Protein AF-A0A7C6F451-F1 (afdb_monomer_lite)

Radius of gyration: 27.84 Å; chains: 1; bounding box: 99×45×60 Å

Sequence (178 aa):
AEPDNPPQGLNDRAADNWRPLLILADCAAGEWPAMARKAAEILSAARDGDNDDLLVRLLVDLKIIFSEEGRDAIPACDLVDQLCRMEEAPWATISGGRPLTPQKLSRMLRKFGVRSRKGRTNNMYVREDLEDKWERYCPQYGGQSGPANNAETKKSPYLPNQTSTPPQVDVSVNVKKI

Secondary structure (DSSP, 8-state):
--TT---TTS-HHHHHHHHHHHHHHHHH-TTHHHHHHHHHHHHHHHHHHHHHHHHHHHHHHHHHHHHHH--SEEEHHHHHHHHHH-TTSGGGTBTTTB---HHHHHHHHHTTT---EE-SSSEEEETHHHHHHHHHH-GGGSS--S-------------------PPP----------

pLDDT: mean 76.67, std 21.69, range [29.52, 96.31]

Structure (mmCIF, N/CA/C/O backbone):
data_AF-A0A7C6F451-F1
#
_entry.id   AF-A0A7C6F451-F1
#
loop_
_atom_site.group_PDB
_atom_site.id
_atom_site.type_symbol
_atom_site.label_atom_id
_atom_site.label_alt_id
_atom_site.label_comp_id
_atom_site.label_asym_id
_atom_site.label_entity_id
_atom_site.label_seq_id
_atom_site.pdbx_PDB_ins_code
_atom_site.Cartn_x
_atom_site.Cartn_y
_atom_site.Cartn_z
_atom_site.occupancy
_atom_site.B_iso_or_equiv
_atom_site.auth_seq_id
_atom_site.auth_comp_id
_atom_site.auth_asym_id
_atom_site.auth_atom_id
_atom_site.pdbx_PDB_model_num
ATOM 1 N N . ALA A 1 1 ? 5.672 -11.551 -36.639 1.00 50.84 1 ALA A N 1
ATOM 2 C CA . ALA A 1 1 ? 5.228 -11.234 -35.270 1.00 50.84 1 ALA A CA 1
ATOM 3 C C . ALA A 1 1 ? 4.450 -9.931 -35.346 1.00 50.84 1 ALA A C 1
ATOM 5 O O . ALA A 1 1 ? 4.891 -9.053 -36.079 1.00 50.84 1 ALA A O 1
ATOM 6 N N . GLU A 1 2 ? 3.284 -9.833 -34.709 1.00 50.09 2 GLU A N 1
ATOM 7 C CA . GLU A 1 2 ? 2.550 -8.563 -34.658 1.00 50.09 2 GLU A CA 1
ATOM 8 C C . GLU A 1 2 ? 3.384 -7.510 -33.899 1.00 50.09 2 GLU A C 1
ATOM 10 O O . GLU A 1 2 ? 3.972 -7.846 -32.867 1.00 50.09 2 GLU A O 1
ATOM 15 N N . PRO A 1 3 ? 3.465 -6.266 -34.403 1.00 56.25 3 PRO A N 1
ATOM 16 C CA . PRO A 1 3 ? 4.440 -5.254 -33.969 1.00 56.25 3 PRO A CA 1
ATOM 17 C C . PRO A 1 3 ? 4.163 -4.624 -32.590 1.00 56.25 3 PRO A C 1
ATOM 19 O O . PRO A 1 3 ? 4.879 -3.726 -32.165 1.00 56.25 3 PRO A O 1
ATOM 22 N N . ASP A 1 4 ? 3.112 -5.057 -31.890 1.00 61.00 4 ASP A N 1
ATOM 23 C CA . ASP A 1 4 ? 2.623 -4.410 -30.661 1.00 61.00 4 ASP A CA 1
ATOM 24 C C . ASP A 1 4 ? 2.369 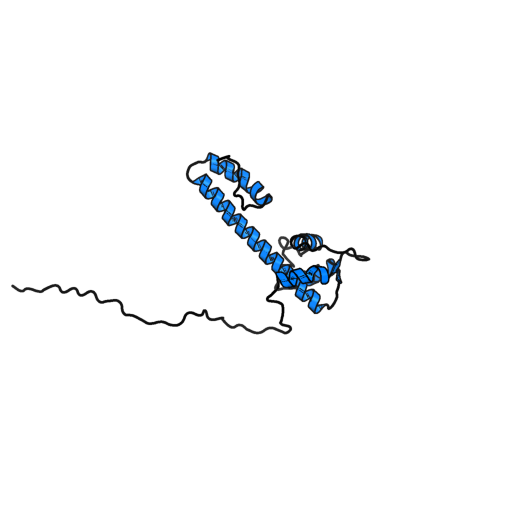-5.411 -29.524 1.00 61.00 4 ASP A C 1
ATOM 26 O O . ASP A 1 4 ? 1.569 -5.156 -28.629 1.00 61.00 4 ASP A O 1
ATOM 30 N N . ASN A 1 5 ? 3.007 -6.587 -29.556 1.00 67.19 5 ASN A N 1
ATOM 31 C CA . ASN A 1 5 ? 2.830 -7.557 -28.478 1.00 67.19 5 ASN A CA 1
ATOM 32 C C . ASN A 1 5 ? 3.916 -7.370 -27.399 1.00 67.19 5 ASN A C 1
ATOM 34 O O . ASN A 1 5 ? 5.061 -7.797 -27.617 1.00 67.19 5 ASN A O 1
ATOM 38 N N . PRO A 1 6 ? 3.609 -6.722 -26.254 1.00 65.38 6 PRO A N 1
ATOM 39 C CA . PRO A 1 6 ? 4.509 -6.720 -25.112 1.00 65.38 6 PRO A CA 1
ATOM 40 C C . PRO A 1 6 ? 4.714 -8.159 -24.608 1.00 65.38 6 PRO A C 1
ATOM 42 O O . PRO A 1 6 ? 3.850 -9.017 -24.804 1.00 65.38 6 PRO A O 1
ATOM 45 N N . PRO A 1 7 ? 5.850 -8.453 -23.955 1.00 72.19 7 PRO A N 1
ATOM 46 C CA . PRO A 1 7 ? 6.056 -9.759 -23.341 1.00 72.19 7 PRO A CA 1
ATOM 47 C C . PRO A 1 7 ? 4.908 -10.109 -22.380 1.00 72.19 7 PRO A C 1
ATOM 49 O O . PRO A 1 7 ? 4.453 -9.261 -21.613 1.00 72.19 7 PRO A O 1
ATOM 52 N N . GLN A 1 8 ? 4.460 -11.369 -22.391 1.00 66.25 8 GLN A N 1
ATOM 53 C CA . GLN A 1 8 ? 3.293 -11.829 -21.614 1.00 66.25 8 GLN A CA 1
ATOM 54 C C . GLN A 1 8 ? 3.435 -11.638 -20.091 1.00 66.25 8 GLN A C 1
ATOM 56 O O . GLN A 1 8 ? 2.439 -11.690 -19.378 1.00 66.25 8 GLN A O 1
ATOM 61 N N . GLY A 1 9 ? 4.654 -11.425 -19.586 1.00 67.06 9 GLY A N 1
ATOM 62 C CA . GLY A 1 9 ? 4.936 -11.230 -18.162 1.00 67.06 9 GLY A CA 1
ATOM 63 C C . GLY A 1 9 ? 4.784 -9.796 -17.645 1.00 67.06 9 GLY A C 1
ATOM 64 O O . GLY A 1 9 ? 5.043 -9.566 -16.468 1.00 67.06 9 GLY A O 1
ATOM 65 N N . LEU A 1 10 ? 4.410 -8.820 -18.482 1.00 74.31 10 LEU A N 1
ATOM 66 C CA . LEU A 1 10 ? 4.239 -7.436 -18.034 1.00 74.31 10 LEU A CA 1
ATOM 67 C C . LEU A 1 10 ? 2.828 -7.181 -17.499 1.00 74.31 10 LEU A C 1
ATOM 69 O O . LEU A 1 10 ? 1.839 -7.536 -18.133 1.00 74.31 10 LEU A O 1
ATOM 73 N N . ASN A 1 11 ? 2.732 -6.472 -16.370 1.00 76.31 11 ASN A N 1
ATOM 74 C CA . ASN A 1 11 ? 1.459 -5.910 -15.920 1.00 76.31 11 ASN A CA 1
ATOM 75 C C . ASN A 1 11 ? 0.958 -4.805 -16.877 1.00 76.31 11 ASN A C 1
ATOM 77 O O . ASN A 1 11 ? 1.763 -4.162 -17.552 1.00 76.31 11 ASN A O 1
ATOM 81 N N . ASP A 1 12 ? -0.355 -4.546 -16.896 1.00 74.94 12 ASP A N 1
ATOM 82 C CA . ASP A 1 12 ? -1.014 -3.634 -17.855 1.00 74.94 12 ASP A CA 1
ATOM 83 C C . ASP A 1 12 ? -0.328 -2.266 -17.972 1.00 74.94 12 ASP A C 1
ATOM 85 O O . ASP A 1 12 ? -0.069 -1.764 -19.063 1.00 74.94 12 ASP A O 1
ATOM 89 N N . ARG A 1 13 ? 0.059 -1.674 -16.837 1.00 76.12 13 ARG A N 1
ATOM 90 C CA . ARG A 1 13 ? 0.728 -0.369 -16.826 1.00 76.12 13 ARG A CA 1
ATOM 91 C C . ARG A 1 13 ? 2.132 -0.445 -17.417 1.00 76.12 13 ARG A C 1
ATOM 93 O O . ARG A 1 13 ? 2.579 0.502 -18.062 1.00 76.12 13 ARG A O 1
ATOM 100 N N . ALA A 1 14 ? 2.873 -1.506 -17.120 1.00 81.50 14 ALA A N 1
ATOM 101 C CA . ALA A 1 14 ? 4.190 -1.714 -17.697 1.00 81.50 14 ALA A CA 1
ATOM 102 C C . ALA A 1 14 ? 4.072 -1.930 -19.210 1.00 81.50 14 ALA A C 1
ATOM 104 O O . ALA A 1 14 ? 4.796 -1.274 -19.956 1.00 81.50 14 ALA A O 1
ATOM 105 N N . ALA A 1 15 ? 3.119 -2.751 -19.654 1.00 84.69 15 ALA A N 1
ATOM 106 C CA . ALA A 1 15 ? 2.817 -2.955 -21.064 1.00 84.69 15 ALA A CA 1
ATOM 107 C C . ALA A 1 15 ? 2.539 -1.622 -21.779 1.00 84.69 15 ALA A C 1
ATOM 109 O O . ALA A 1 15 ? 3.219 -1.319 -22.758 1.00 84.69 15 ALA A O 1
ATOM 110 N N . ASP A 1 16 ? 1.649 -0.781 -21.245 1.00 84.12 16 ASP A N 1
ATOM 111 C CA . ASP A 1 16 ? 1.331 0.534 -21.824 1.00 84.12 16 ASP A CA 1
ATOM 112 C C . ASP A 1 16 ? 2.559 1.447 -21.967 1.00 84.12 16 ASP A C 1
ATOM 114 O O . ASP A 1 16 ? 2.708 2.138 -22.975 1.00 84.12 16 ASP A O 1
ATOM 118 N N . 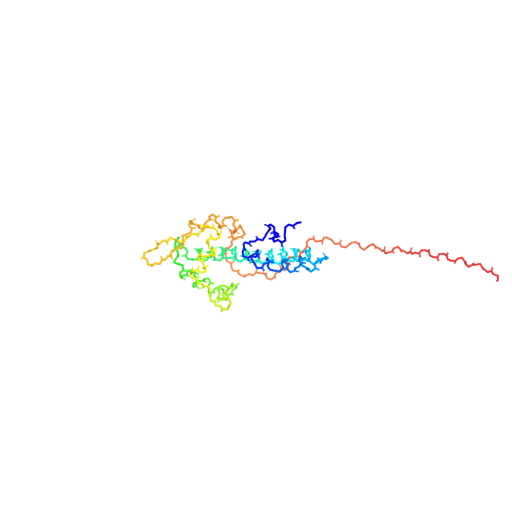ASN A 1 17 ? 3.472 1.436 -20.989 1.00 86.81 17 ASN A N 1
ATOM 119 C CA . ASN A 1 17 ? 4.695 2.243 -21.062 1.00 86.81 17 ASN A CA 1
ATOM 120 C C . ASN A 1 17 ? 5.702 1.693 -22.083 1.00 86.81 17 ASN A C 1
ATOM 122 O O . ASN A 1 17 ? 6.432 2.467 -22.701 1.00 86.81 17 ASN A O 1
ATOM 126 N N . TRP A 1 18 ? 5.772 0.368 -22.237 1.00 90.44 18 TRP A N 1
ATOM 127 C CA . TRP A 1 18 ? 6.731 -0.287 -23.128 1.00 90.44 18 TRP A CA 1
ATOM 128 C C . TRP A 1 18 ? 6.276 -0.318 -24.587 1.00 90.44 18 TRP A C 1
ATOM 130 O O . TRP A 1 18 ? 7.132 -0.250 -25.466 1.00 90.44 18 TRP A O 1
ATOM 140 N N . ARG A 1 19 ? 4.967 -0.348 -24.867 1.00 88.25 19 ARG A N 1
ATOM 141 C CA . ARG A 1 19 ? 4.403 -0.348 -26.232 1.00 88.25 19 ARG A CA 1
ATOM 142 C C . ARG A 1 19 ? 5.058 0.659 -27.194 1.00 88.25 19 ARG A C 1
ATOM 144 O O . ARG A 1 19 ? 5.598 0.216 -28.207 1.00 88.25 19 ARG A O 1
ATOM 151 N N . PRO A 1 20 ? 5.118 1.978 -26.908 1.00 91.25 20 PRO A N 1
ATOM 152 C CA . PRO A 1 20 ? 5.733 2.927 -27.841 1.00 91.25 20 PRO A CA 1
ATOM 153 C C . PRO A 1 20 ? 7.229 2.662 -28.073 1.00 91.25 20 PRO A C 1
ATOM 155 O O . PRO A 1 20 ? 7.731 2.893 -29.171 1.00 91.25 20 PRO A O 1
ATOM 158 N N . LEU A 1 21 ? 7.946 2.146 -27.070 1.00 90.62 21 LEU A N 1
ATOM 159 C CA . LEU A 1 21 ? 9.370 1.816 -27.184 1.00 90.62 21 LEU A CA 1
ATOM 160 C C . LEU A 1 21 ? 9.597 0.552 -28.022 1.00 90.62 21 LEU A C 1
ATOM 162 O O . LEU A 1 21 ? 10.543 0.498 -28.806 1.00 90.62 21 LEU A O 1
ATOM 166 N N . LEU A 1 22 ? 8.720 -0.445 -27.880 1.00 90.75 22 LEU A N 1
ATOM 167 C CA . LEU A 1 22 ? 8.767 -1.681 -28.661 1.00 90.75 22 LEU A CA 1
ATOM 168 C C . LEU A 1 22 ? 8.472 -1.418 -30.140 1.00 90.75 22 LEU A C 1
ATOM 170 O O . LEU A 1 22 ? 9.191 -1.934 -30.990 1.00 90.75 22 LEU A O 1
ATOM 174 N N . ILE A 1 23 ? 7.514 -0.537 -30.443 1.00 91.62 23 ILE A N 1
ATOM 175 C CA . ILE A 1 23 ? 7.220 -0.115 -31.821 1.00 91.62 23 ILE A CA 1
ATOM 176 C C . ILE A 1 23 ? 8.450 0.548 -32.463 1.00 91.62 23 ILE A C 1
ATOM 178 O O . ILE A 1 23 ? 8.805 0.236 -33.598 1.00 91.62 23 ILE A O 1
ATOM 182 N N . LEU A 1 24 ? 9.141 1.436 -31.739 1.00 89.38 24 LEU A N 1
ATOM 183 C CA . LEU A 1 24 ? 10.370 2.068 -32.236 1.00 89.38 24 LEU A CA 1
ATOM 184 C C . LEU A 1 24 ? 11.502 1.056 -32.449 1.00 89.38 24 LEU A C 1
ATOM 186 O O . LEU A 1 24 ? 12.231 1.153 -33.436 1.00 89.38 24 LEU A O 1
ATOM 190 N N . ALA A 1 25 ? 11.641 0.081 -31.549 1.00 90.94 25 ALA A N 1
ATOM 191 C CA . ALA A 1 25 ? 12.631 -0.983 -31.680 1.00 90.94 25 ALA A CA 1
ATOM 192 C C . ALA A 1 25 ? 12.345 -1.890 -32.888 1.00 90.94 25 ALA A C 1
ATOM 194 O O . ALA A 1 25 ? 13.273 -2.243 -33.615 1.00 90.94 25 ALA A O 1
ATOM 195 N N . ASP A 1 26 ? 11.072 -2.208 -33.142 1.00 88.00 26 ASP A N 1
ATOM 196 C CA . ASP A 1 26 ? 10.631 -2.959 -34.321 1.00 88.00 26 ASP A CA 1
ATOM 197 C C . ASP A 1 26 ? 10.912 -2.177 -35.622 1.00 88.00 26 ASP A C 1
ATOM 199 O O . ASP A 1 26 ? 11.396 -2.763 -36.593 1.00 88.00 26 ASP A O 1
ATOM 203 N N . CYS A 1 27 ? 10.735 -0.848 -35.625 1.00 91.00 27 CYS A N 1
ATOM 204 C CA . CYS A 1 27 ? 11.122 0.021 -36.747 1.00 91.00 27 CYS A CA 1
ATOM 205 C C . CYS A 1 27 ? 12.642 0.088 -36.978 1.00 91.00 27 CYS A C 1
ATOM 207 O O . CYS A 1 27 ? 13.080 0.222 -38.121 1.00 91.00 27 CYS A O 1
ATOM 209 N N . ALA A 1 28 ? 13.449 0.014 -35.916 1.00 89.12 28 ALA A N 1
ATOM 210 C CA . ALA A 1 28 ? 14.911 0.050 -36.011 1.00 89.12 28 ALA A CA 1
ATOM 211 C C . ALA A 1 28 ? 15.515 -1.248 -36.586 1.00 89.12 28 ALA A C 1
ATOM 213 O O . ALA A 1 28 ? 16.642 -1.221 -37.083 1.00 89.12 28 ALA A O 1
ATOM 214 N N . ALA A 1 29 ? 14.759 -2.354 -36.554 1.00 85.81 29 ALA A N 1
ATOM 215 C CA . ALA A 1 29 ? 15.150 -3.680 -37.035 1.00 85.81 29 ALA A CA 1
ATOM 216 C C . ALA A 1 29 ? 16.472 -4.210 -36.422 1.00 85.81 29 ALA A C 1
ATOM 218 O O . ALA A 1 29 ? 16.999 -3.682 -35.442 1.00 85.81 29 ALA A O 1
ATOM 219 N N . GLY A 1 30 ? 16.992 -5.320 -36.955 1.00 90.69 30 GLY A N 1
ATOM 220 C CA . GLY A 1 30 ? 18.198 -5.971 -36.433 1.00 90.69 30 GLY A CA 1
ATOM 221 C C . GLY A 1 30 ? 17.985 -6.564 -35.036 1.00 90.69 30 GLY A C 1
ATOM 222 O O . GLY A 1 30 ? 17.007 -7.265 -34.799 1.00 90.69 30 GLY A O 1
ATOM 223 N N . GLU A 1 31 ? 18.903 -6.280 -34.112 1.00 90.31 31 GLU A N 1
ATOM 224 C CA . GLU A 1 31 ? 18.895 -6.819 -32.739 1.00 90.31 31 GLU A CA 1
ATOM 225 C C . GLU A 1 31 ? 18.001 -6.022 -31.767 1.00 90.31 31 GLU A C 1
ATOM 227 O O . GLU A 1 31 ? 17.656 -6.499 -30.681 1.00 90.31 31 GLU A O 1
ATOM 232 N N . TRP A 1 32 ? 17.605 -4.798 -32.138 1.00 92.06 32 TRP A N 1
ATOM 233 C CA . TRP A 1 32 ? 16.833 -3.891 -31.280 1.00 92.06 32 TRP A CA 1
ATOM 234 C C . TRP A 1 32 ? 15.499 -4.471 -30.780 1.00 92.06 32 TRP A C 1
ATOM 236 O O . TRP A 1 32 ? 15.240 -4.365 -29.576 1.00 92.06 32 TRP A O 1
ATOM 246 N N . PRO A 1 33 ? 14.681 -5.142 -31.618 1.00 90.69 33 PRO A N 1
ATOM 247 C CA . PRO A 1 33 ? 13.442 -5.792 -31.185 1.00 90.69 33 PRO A CA 1
ATOM 248 C C . PRO A 1 33 ? 13.647 -6.796 -30.044 1.00 90.69 33 PRO A C 1
ATOM 250 O O . PRO A 1 33 ? 12.839 -6.875 -29.113 1.00 90.69 33 PRO A O 1
ATOM 253 N N . ALA A 1 34 ? 14.720 -7.588 -30.117 1.00 87.75 34 ALA A N 1
ATOM 254 C CA . ALA A 1 34 ? 15.021 -8.623 -29.136 1.00 87.75 34 ALA A CA 1
ATOM 255 C C . ALA A 1 34 ? 15.547 -8.009 -27.831 1.00 87.75 34 ALA A C 1
ATOM 257 O O . ALA A 1 34 ? 15.088 -8.369 -26.744 1.00 87.75 34 ALA A O 1
ATOM 258 N N . MET A 1 35 ? 16.455 -7.032 -27.930 1.00 89.38 35 MET A N 1
ATOM 259 C CA . MET A 1 35 ? 16.982 -6.323 -26.761 1.00 89.38 35 MET A CA 1
ATOM 260 C C . MET A 1 35 ? 15.895 -5.562 -26.001 1.00 89.38 35 MET A C 1
ATOM 262 O O . MET A 1 35 ? 15.865 -5.620 -24.773 1.00 89.38 35 MET A O 1
ATOM 266 N N . ALA A 1 36 ? 14.986 -4.887 -26.708 1.00 90.31 36 ALA A N 1
ATOM 267 C CA . ALA A 1 36 ? 13.925 -4.109 -26.079 1.00 90.31 36 ALA A CA 1
ATOM 268 C C . ALA A 1 36 ? 12.948 -4.995 -25.289 1.00 90.31 36 ALA A C 1
ATOM 270 O O . ALA A 1 36 ? 12.611 -4.666 -24.153 1.00 90.31 36 ALA A O 1
ATOM 271 N N . ARG A 1 37 ? 12.555 -6.157 -25.834 1.00 89.38 37 ARG A N 1
ATOM 272 C CA . ARG A 1 37 ? 11.698 -7.123 -25.119 1.00 89.38 37 ARG A CA 1
ATOM 273 C C . ARG A 1 37 ? 12.399 -7.704 -23.889 1.00 89.38 37 ARG A C 1
ATOM 275 O O . ARG A 1 37 ? 11.806 -7.736 -22.815 1.00 89.38 37 ARG A O 1
ATOM 282 N N . LYS A 1 38 ? 13.683 -8.056 -24.007 1.00 87.56 38 LYS A N 1
ATOM 283 C CA . LYS A 1 38 ? 14.488 -8.540 -22.874 1.00 87.56 38 LYS A CA 1
ATOM 284 C C . LYS A 1 38 ? 14.651 -7.478 -21.780 1.00 87.56 38 LYS A C 1
ATOM 286 O O . LYS A 1 38 ? 14.557 -7.788 -20.596 1.00 87.56 38 LYS A O 1
ATOM 291 N N . ALA A 1 39 ? 14.876 -6.221 -22.160 1.00 87.31 39 ALA A N 1
ATOM 292 C CA . ALA A 1 39 ? 14.940 -5.111 -21.214 1.00 87.31 39 ALA A CA 1
ATOM 293 C C . ALA A 1 39 ? 13.592 -4.886 -20.515 1.00 87.31 39 ALA A C 1
ATOM 295 O O . ALA A 1 39 ? 13.570 -4.682 -19.301 1.00 87.31 39 ALA A O 1
ATOM 296 N N . ALA A 1 40 ? 12.484 -4.974 -21.258 1.00 86.88 40 ALA A N 1
ATOM 297 C CA . ALA A 1 40 ? 11.139 -4.853 -20.711 1.00 86.88 40 ALA A CA 1
ATOM 298 C C . ALA A 1 40 ? 10.857 -5.914 -19.645 1.00 86.88 40 ALA A C 1
ATOM 300 O O . ALA A 1 40 ? 10.408 -5.573 -18.555 1.00 86.88 40 ALA A O 1
ATOM 301 N N . GLU A 1 41 ? 11.201 -7.173 -19.912 1.00 84.06 41 GLU A N 1
ATOM 302 C CA . GLU A 1 41 ? 11.071 -8.264 -18.940 1.00 84.06 41 GLU A CA 1
ATOM 303 C C . GLU A 1 41 ? 11.908 -8.018 -17.678 1.00 84.06 41 GLU A C 1
ATOM 305 O O . GLU A 1 41 ? 11.374 -8.043 -16.570 1.00 84.06 41 GLU A O 1
ATOM 310 N N . ILE A 1 42 ? 13.205 -7.729 -17.832 1.00 81.62 42 ILE A N 1
ATOM 311 C CA . ILE A 1 42 ? 14.129 -7.569 -16.697 1.00 81.62 42 ILE A CA 1
ATOM 312 C C . ILE A 1 42 ? 13.722 -6.383 -15.811 1.00 81.62 42 ILE A C 1
ATOM 314 O O . ILE A 1 42 ? 13.665 -6.506 -14.586 1.00 81.62 42 ILE A O 1
ATOM 318 N N . LEU A 1 43 ? 13.431 -5.229 -16.417 1.00 81.00 43 LEU A N 1
ATOM 319 C CA . LEU A 1 43 ? 13.138 -4.001 -15.676 1.00 81.00 43 LEU A CA 1
ATOM 320 C C . LEU A 1 43 ? 11.744 -4.020 -15.040 1.00 81.00 43 LEU A C 1
ATOM 322 O O . LEU A 1 43 ? 11.557 -3.447 -13.964 1.00 81.00 43 LEU A O 1
ATOM 326 N N . SER A 1 44 ? 10.770 -4.676 -15.675 1.00 78.88 44 SER A N 1
ATOM 327 C CA . SER A 1 44 ? 9.434 -4.833 -15.098 1.00 78.88 44 SER A CA 1
ATOM 328 C C . SER A 1 44 ? 9.401 -5.882 -13.987 1.00 78.88 44 SER A C 1
ATOM 330 O O . SER A 1 44 ? 8.759 -5.637 -12.969 1.00 78.88 44 SER A O 1
ATOM 332 N N . ALA A 1 45 ? 10.146 -6.985 -14.111 1.00 68.19 45 ALA A N 1
ATOM 333 C CA . ALA A 1 45 ? 10.226 -8.001 -13.061 1.00 68.19 45 ALA A CA 1
ATOM 334 C C . ALA A 1 45 ? 10.879 -7.469 -11.772 1.00 68.19 45 ALA A C 1
ATOM 336 O O . ALA A 1 45 ? 10.359 -7.700 -10.683 1.00 68.19 45 ALA A O 1
ATOM 337 N N . ALA A 1 46 ? 11.975 -6.706 -11.882 1.00 60.75 46 ALA A N 1
ATOM 338 C CA . ALA A 1 46 ? 12.641 -6.110 -10.717 1.00 60.75 46 ALA A CA 1
ATOM 339 C C . ALA A 1 46 ? 11.723 -5.134 -9.955 1.00 60.75 46 ALA A C 1
ATOM 341 O O . ALA A 1 46 ? 11.639 -5.159 -8.731 1.00 60.75 46 ALA A O 1
ATOM 342 N N . ARG A 1 47 ? 10.967 -4.313 -10.695 1.00 62.91 47 ARG A N 1
ATOM 343 C CA . ARG A 1 47 ? 9.990 -3.362 -10.146 1.00 62.91 47 ARG A CA 1
ATOM 344 C C . ARG A 1 47 ? 8.860 -4.055 -9.382 1.00 62.91 47 ARG A C 1
ATOM 346 O O . ARG A 1 47 ? 8.388 -3.515 -8.380 1.00 62.91 47 ARG A O 1
ATOM 353 N N . ASP A 1 48 ? 8.371 -5.180 -9.890 1.00 59.97 48 ASP A N 1
ATOM 354 C CA . ASP A 1 48 ? 7.281 -5.915 -9.248 1.00 59.97 48 ASP A CA 1
ATOM 355 C C . ASP A 1 48 ? 7.788 -6.655 -7.997 1.00 59.97 48 ASP A C 1
ATOM 357 O O . ASP A 1 48 ? 7.142 -6.560 -6.955 1.00 59.97 48 ASP A O 1
ATOM 361 N N . GLY A 1 49 ? 8.999 -7.230 -8.041 1.00 59.00 49 GLY A N 1
ATOM 362 C CA . GLY A 1 49 ? 9.659 -7.834 -6.874 1.00 59.00 49 GLY A CA 1
ATOM 363 C C . GLY A 1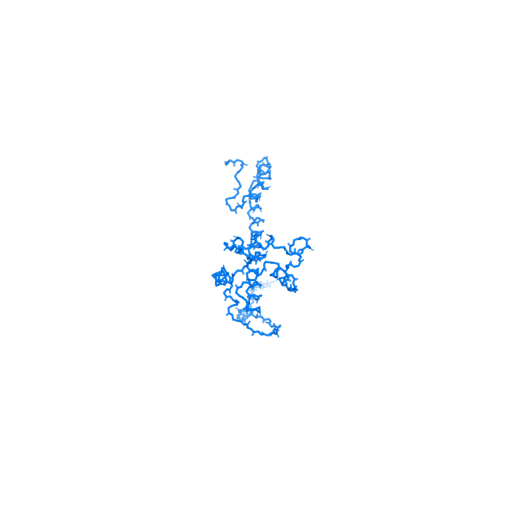 49 ? 9.857 -6.863 -5.703 1.00 59.00 49 GLY A C 1
ATOM 364 O O . GLY A 1 49 ? 9.407 -7.145 -4.594 1.00 59.00 49 GLY A O 1
ATOM 365 N N . ASP A 1 50 ? 10.411 -5.671 -5.957 1.00 59.78 50 ASP A N 1
ATOM 366 C CA . ASP A 1 50 ? 10.597 -4.641 -4.916 1.00 59.78 50 ASP A CA 1
ATOM 367 C C . ASP A 1 50 ? 9.264 -4.206 -4.275 1.00 59.78 50 ASP A C 1
ATOM 369 O O . ASP A 1 50 ? 9.187 -3.882 -3.085 1.00 59.78 50 ASP A O 1
ATOM 373 N N . ASN A 1 51 ? 8.185 -4.176 -5.067 1.00 71.38 51 ASN A N 1
ATOM 374 C CA . ASN A 1 51 ? 6.856 -3.846 -4.559 1.00 71.38 51 ASN A CA 1
ATOM 375 C C . ASN A 1 51 ? 6.277 -4.971 -3.699 1.00 71.38 51 ASN A C 1
ATOM 377 O O . ASN A 1 51 ? 5.596 -4.672 -2.717 1.00 71.38 51 ASN A O 1
ATOM 381 N N . ASP A 1 52 ? 6.513 -6.227 -4.063 1.00 77.81 52 ASP A N 1
ATOM 382 C CA . ASP A 1 52 ? 6.008 -7.383 -3.327 1.00 77.81 52 ASP A CA 1
ATOM 383 C C . ASP A 1 52 ? 6.723 -7.543 -1.981 1.00 77.81 52 ASP A C 1
ATOM 385 O O . ASP A 1 52 ? 6.052 -7.707 -0.957 1.00 77.81 52 ASP A O 1
ATOM 389 N N . ASP A 1 53 ? 8.041 -7.345 -1.935 1.00 84.50 53 ASP A N 1
ATOM 390 C CA . ASP A 1 53 ? 8.810 -7.348 -0.684 1.00 84.50 53 ASP A CA 1
ATOM 391 C C . ASP A 1 53 ? 8.334 -6.251 0.281 1.00 84.50 53 ASP A C 1
ATOM 393 O O . ASP A 1 53 ? 8.134 -6.489 1.478 1.00 84.50 53 ASP A O 1
ATOM 397 N N . LEU A 1 54 ? 8.055 -5.051 -0.239 1.00 89.94 54 LEU A N 1
ATOM 398 C CA . LEU A 1 54 ? 7.515 -3.944 0.553 1.00 89.94 54 LEU A CA 1
ATOM 399 C C . LEU A 1 54 ? 6.113 -4.249 1.102 1.00 89.94 54 LEU A C 1
ATOM 401 O O . LEU A 1 54 ? 5.768 -3.843 2.214 1.00 89.94 54 LEU A O 1
ATOM 405 N N . LEU A 1 55 ? 5.285 -4.962 0.340 1.00 91.31 55 LEU A N 1
ATOM 406 C CA . LEU A 1 55 ? 3.950 -5.375 0.772 1.00 91.31 55 LEU A CA 1
ATOM 407 C C . LEU A 1 55 ? 4.007 -6.463 1.847 1.00 91.31 55 LEU A C 1
ATOM 409 O O . LEU A 1 55 ? 3.230 -6.413 2.801 1.00 91.31 55 LEU A O 1
ATOM 413 N N . VAL A 1 56 ? 4.932 -7.416 1.732 1.00 91.81 56 VAL A N 1
ATOM 414 C CA . VAL A 1 56 ? 5.168 -8.415 2.783 1.00 91.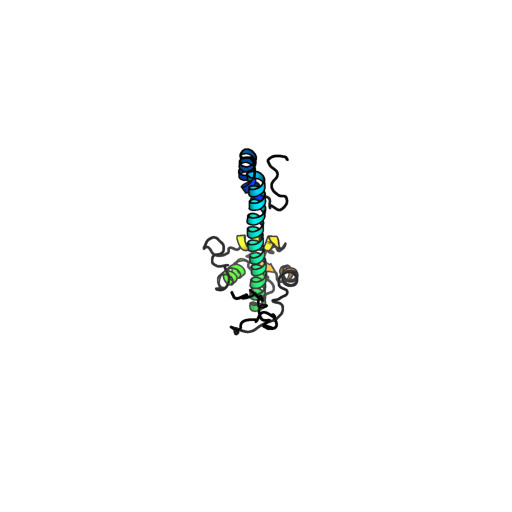81 56 VAL A CA 1
ATOM 415 C C . VAL A 1 56 ? 5.693 -7.734 4.046 1.00 91.81 56 VAL A C 1
ATOM 417 O O . VAL A 1 56 ? 5.191 -8.006 5.139 1.00 91.81 56 VAL A O 1
ATOM 420 N N . ARG A 1 57 ? 6.619 -6.773 3.914 1.00 93.00 57 ARG A N 1
ATOM 421 C CA . ARG A 1 57 ? 7.095 -5.973 5.051 1.00 93.00 57 ARG A CA 1
ATOM 422 C C . ARG A 1 57 ? 5.956 -5.227 5.749 1.00 93.00 57 ARG A C 1
ATOM 424 O O . ARG A 1 57 ? 5.903 -5.235 6.975 1.00 93.00 57 ARG A O 1
ATOM 431 N N . LEU A 1 58 ? 5.009 -4.662 4.993 1.00 95.50 58 LEU A N 1
ATOM 432 C CA . LEU A 1 58 ? 3.806 -4.044 5.566 1.00 95.50 58 LEU A CA 1
ATOM 433 C C . LEU A 1 58 ? 3.032 -5.022 6.457 1.00 95.50 58 LEU A C 1
ATOM 435 O O . LEU A 1 58 ? 2.614 -4.646 7.548 1.00 95.50 58 LEU A O 1
ATOM 439 N N . LEU A 1 59 ? 2.825 -6.265 6.010 1.00 95.31 59 LEU A N 1
ATOM 440 C CA . LEU A 1 59 ? 2.111 -7.265 6.808 1.00 95.31 59 LEU A CA 1
ATOM 441 C C . LEU A 1 59 ? 2.859 -7.600 8.100 1.00 95.31 59 LEU A C 1
ATOM 443 O O . LEU A 1 59 ? 2.224 -7.718 9.147 1.00 95.31 59 LEU A O 1
ATOM 447 N N . VAL A 1 60 ? 4.186 -7.722 8.039 1.00 94.06 60 VAL A N 1
ATOM 448 C CA . VAL A 1 60 ? 5.036 -7.954 9.216 1.00 94.06 60 VAL A CA 1
ATOM 449 C C . VAL A 1 60 ? 4.908 -6.811 10.221 1.00 94.06 60 VAL A C 1
ATOM 451 O O . VAL A 1 60 ? 4.613 -7.061 11.387 1.00 94.06 60 VAL A O 1
ATOM 454 N N . ASP A 1 61 ? 5.068 -5.567 9.775 1.00 95.06 61 ASP A N 1
ATOM 455 C CA . ASP A 1 61 ? 5.018 -4.403 10.664 1.00 95.06 61 ASP A CA 1
ATOM 456 C C . ASP A 1 61 ? 3.612 -4.218 11.266 1.00 95.06 61 ASP A C 1
ATOM 458 O O . ASP A 1 61 ? 3.469 -3.927 12.454 1.00 95.06 61 ASP A O 1
ATOM 462 N N . LEU A 1 62 ? 2.553 -4.503 10.497 1.00 95.62 62 LEU A N 1
ATOM 463 C CA . LEU A 1 62 ? 1.191 -4.563 11.035 1.00 95.62 62 LEU A CA 1
ATOM 464 C C . LEU A 1 62 ? 1.038 -5.658 12.098 1.00 95.62 62 LEU A C 1
ATOM 466 O O . LEU A 1 62 ? 0.381 -5.423 13.108 1.00 95.62 62 LEU A O 1
ATOM 470 N N . LYS A 1 63 ? 1.646 -6.838 11.918 1.00 94.19 63 LYS A N 1
ATOM 471 C CA . LYS A 1 63 ? 1.605 -7.911 12.926 1.00 94.19 63 LYS A CA 1
ATOM 472 C C . LYS A 1 63 ? 2.204 -7.450 14.252 1.00 94.19 63 LYS A C 1
ATOM 474 O O . LYS A 1 63 ? 1.635 -7.743 15.303 1.00 94.19 63 LYS A O 1
ATOM 479 N N . ILE A 1 64 ? 3.327 -6.733 14.193 1.00 93.06 64 ILE A N 1
ATOM 480 C CA . ILE A 1 64 ? 4.000 -6.167 15.368 1.00 93.06 64 ILE A CA 1
ATOM 481 C C . ILE A 1 64 ? 3.056 -5.192 16.074 1.00 93.06 64 ILE A C 1
ATOM 483 O O . ILE A 1 64 ? 2.724 -5.419 17.234 1.00 93.06 64 ILE A O 1
ATOM 487 N N . ILE A 1 65 ? 2.519 -4.208 15.346 1.00 94.81 65 ILE A N 1
ATOM 488 C CA . ILE A 1 65 ? 1.595 -3.201 15.895 1.00 94.81 65 ILE A CA 1
ATOM 489 C C . ILE A 1 65 ? 0.379 -3.850 16.568 1.00 94.81 65 ILE A C 1
ATOM 491 O O . ILE A 1 65 ? 0.045 -3.527 17.706 1.00 94.81 65 ILE A O 1
ATOM 495 N N . PHE A 1 66 ? -0.279 -4.801 15.897 1.00 94.94 66 PHE A N 1
ATOM 496 C CA . PHE A 1 66 ? -1.419 -5.504 16.488 1.00 94.94 66 PHE A CA 1
ATOM 497 C C . PHE A 1 66 ? -1.011 -6.304 17.732 1.00 94.94 66 PHE A C 1
ATOM 499 O O . PHE A 1 66 ? -1.784 -6.386 18.687 1.00 94.94 66 PHE A O 1
ATOM 506 N N . SER A 1 67 ? 0.177 -6.905 17.749 1.00 92.12 67 SER A N 1
ATOM 507 C CA . SER A 1 67 ? 0.658 -7.673 18.904 1.00 92.12 67 SER A CA 1
ATOM 508 C C . SER A 1 67 ? 0.977 -6.781 20.108 1.00 92.12 67 SER A C 1
ATOM 510 O O . SER A 1 67 ? 0.659 -7.164 21.229 1.00 92.12 67 SER A O 1
ATOM 512 N N . GLU A 1 68 ? 1.545 -5.594 19.883 1.00 92.06 68 GLU A N 1
ATOM 513 C CA . GLU A 1 68 ? 1.875 -4.619 20.934 1.00 92.06 68 GLU A CA 1
ATOM 514 C C . GLU A 1 68 ? 0.631 -3.938 21.519 1.00 92.06 68 GLU A C 1
ATOM 516 O O . GLU A 1 68 ? 0.518 -3.788 22.733 1.00 92.06 68 GLU A O 1
ATOM 521 N N . GLU A 1 69 ? -0.328 -3.561 20.671 1.00 90.69 69 GLU A N 1
ATOM 522 C CA . GLU A 1 69 ? -1.573 -2.910 21.099 1.00 90.69 69 GLU A CA 1
ATOM 523 C C . GLU A 1 69 ? -2.541 -3.860 21.813 1.00 90.69 69 GLU A C 1
ATOM 525 O O . GLU A 1 69 ? -3.370 -3.424 22.611 1.00 90.69 69 GLU A O 1
ATOM 530 N N . GLY A 1 70 ? -2.507 -5.156 21.484 1.00 88.56 70 GLY A N 1
ATOM 531 C CA . GLY A 1 70 ? -3.433 -6.148 22.042 1.00 88.56 70 GLY A CA 1
ATOM 532 C C . GLY A 1 70 ? -4.907 -5.923 21.669 1.00 88.56 70 GLY A C 1
ATOM 533 O O . GLY A 1 70 ? -5.790 -6.551 22.246 1.00 88.56 70 GLY A O 1
ATOM 534 N N . ARG A 1 71 ? -5.196 -5.034 20.708 1.00 90.94 71 ARG A N 1
ATOM 535 C CA . ARG A 1 71 ? -6.549 -4.753 20.205 1.00 90.94 71 ARG A CA 1
ATOM 536 C C . ARG A 1 71 ? -6.907 -5.672 19.033 1.00 90.94 71 ARG A C 1
ATOM 538 O O . ARG A 1 71 ? -6.045 -6.033 18.229 1.00 90.94 71 ARG A O 1
ATOM 545 N N . ASP A 1 72 ? -8.194 -5.990 18.899 1.00 93.12 72 ASP A N 1
ATOM 546 C CA . ASP A 1 72 ? -8.717 -6.782 17.772 1.00 93.12 72 ASP A CA 1
ATOM 547 C C . ASP A 1 72 ? -9.040 -5.935 16.543 1.00 93.12 72 ASP A C 1
ATOM 549 O O . ASP A 1 72 ? -9.065 -6.441 15.423 1.00 93.12 72 ASP A O 1
ATOM 553 N N . ALA A 1 73 ? -9.276 -4.637 16.728 1.00 94.25 73 ALA A N 1
ATOM 554 C CA . ALA A 1 73 ? -9.537 -3.712 15.639 1.00 94.25 73 ALA A CA 1
ATOM 555 C C . ALA A 1 73 ? -8.865 -2.364 15.899 1.00 94.25 73 ALA A C 1
ATOM 557 O O . ALA A 1 73 ? -9.040 -1.766 16.963 1.00 94.25 73 ALA A O 1
ATOM 558 N N . ILE A 1 74 ? -8.130 -1.867 14.903 1.00 95.38 74 ILE A N 1
ATOM 559 C CA . ILE A 1 74 ? -7.381 -0.609 14.994 1.00 95.38 74 ILE A CA 1
ATOM 560 C C . ILE A 1 74 ? -7.820 0.326 13.854 1.00 95.38 74 ILE A C 1
ATOM 562 O O . ILE A 1 74 ? -7.939 -0.118 12.703 1.00 95.38 74 ILE A O 1
ATOM 566 N N . PRO A 1 75 ? -8.106 1.615 14.132 1.00 95.94 75 PRO A N 1
ATOM 567 C CA . PRO A 1 75 ? -8.389 2.602 13.096 1.00 95.94 75 PRO A CA 1
ATOM 568 C C . PRO A 1 75 ? -7.241 2.736 12.093 1.00 95.94 75 PRO A C 1
ATOM 570 O O . PRO A 1 75 ? -6.067 2.688 12.448 1.00 95.94 75 PRO A O 1
ATOM 573 N N . ALA A 1 76 ? -7.579 2.975 10.826 1.00 94.75 76 ALA A N 1
ATOM 574 C CA . ALA A 1 76 ? -6.575 3.137 9.777 1.00 94.75 76 ALA A CA 1
ATOM 575 C C . ALA A 1 76 ? -5.627 4.327 10.023 1.00 94.75 76 ALA A C 1
ATOM 577 O O . ALA A 1 76 ? -4.473 4.263 9.613 1.00 94.75 76 ALA A O 1
ATOM 578 N N . CYS A 1 77 ? -6.102 5.398 10.668 1.00 94.62 77 CYS A N 1
ATOM 579 C CA . CYS A 1 77 ? -5.265 6.544 11.033 1.00 94.62 77 CYS A CA 1
ATOM 580 C C . CYS A 1 77 ? -4.216 6.145 12.075 1.00 94.62 77 CYS A C 1
ATOM 582 O O . CYS A 1 77 ? -3.031 6.329 11.832 1.00 94.62 77 CYS A O 1
ATOM 584 N N . ASP A 1 78 ? -4.641 5.497 13.160 1.00 95.62 78 ASP A N 1
ATOM 585 C CA . ASP A 1 78 ? -3.756 5.038 14.232 1.00 95.62 78 ASP A CA 1
ATOM 586 C C . ASP A 1 78 ? -2.690 4.062 13.708 1.00 95.62 78 ASP A C 1
ATOM 588 O O . ASP A 1 78 ? -1.519 4.189 14.057 1.00 95.62 78 ASP A O 1
ATOM 592 N N . LEU A 1 79 ? -3.063 3.129 12.819 1.00 96.06 79 LEU A N 1
ATOM 593 C CA . LEU A 1 79 ? -2.098 2.227 12.176 1.00 96.06 79 LEU A CA 1
ATOM 594 C C . LEU A 1 79 ? -1.058 2.989 11.359 1.00 96.06 79 LEU A C 1
ATOM 596 O O . LEU A 1 79 ? 0.123 2.671 11.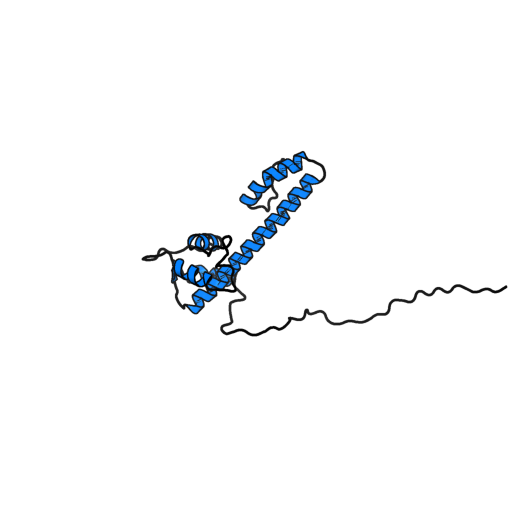421 1.00 96.06 79 LEU A O 1
ATOM 600 N N . VAL A 1 80 ? -1.485 3.983 10.580 1.00 96.25 80 VAL A N 1
ATOM 601 C CA . VAL A 1 80 ? -0.565 4.803 9.785 1.00 96.25 80 VAL A CA 1
ATOM 602 C C . VAL A 1 80 ? 0.380 5.586 10.687 1.00 96.25 80 VAL A C 1
ATOM 604 O O . VAL A 1 80 ? 1.579 5.606 10.412 1.00 96.25 80 VAL A O 1
ATOM 607 N N . ASP A 1 81 ? -0.132 6.178 11.764 1.00 95.94 81 ASP A N 1
ATOM 608 C CA . ASP A 1 81 ? 0.682 6.926 12.720 1.00 95.94 81 ASP A CA 1
ATOM 609 C C . ASP A 1 81 ? 1.731 6.027 13.382 1.00 95.94 81 ASP A C 1
ATOM 611 O O . ASP A 1 81 ? 2.885 6.428 13.517 1.00 95.94 81 ASP A O 1
ATOM 615 N N . GLN A 1 82 ? 1.360 4.803 13.767 1.00 96.00 82 GLN A N 1
ATOM 616 C CA . GLN A 1 82 ? 2.296 3.838 14.349 1.00 96.00 82 GLN A CA 1
ATOM 617 C C . GLN A 1 82 ? 3.320 3.335 13.331 1.00 96.00 82 GLN A C 1
ATOM 619 O O . GLN A 1 82 ? 4.512 3.358 13.622 1.00 96.00 82 GLN A O 1
ATOM 624 N N . LEU A 1 83 ? 2.890 2.991 12.114 1.00 96.19 83 LEU A N 1
ATOM 625 C CA . LEU A 1 83 ? 3.802 2.614 11.030 1.00 96.19 83 LEU A CA 1
ATOM 626 C C . LEU A 1 83 ? 4.820 3.729 10.753 1.00 96.19 83 LEU A C 1
ATOM 628 O O . LEU A 1 83 ? 6.009 3.459 10.622 1.00 96.19 83 LEU A O 1
ATOM 632 N N . CYS A 1 84 ? 4.392 4.993 10.715 1.00 95.69 84 CYS A N 1
ATOM 633 C CA . CYS A 1 84 ? 5.294 6.121 10.463 1.00 95.69 84 CYS A CA 1
ATOM 634 C C . CYS A 1 84 ? 6.265 6.412 11.619 1.00 95.69 84 CYS A C 1
ATOM 636 O O . CYS A 1 84 ? 7.235 7.134 11.403 1.00 95.69 84 CYS A O 1
ATOM 638 N N . ARG A 1 85 ? 6.028 5.876 12.824 1.00 95.06 85 ARG A N 1
ATOM 639 C CA . ARG A 1 85 ? 6.957 5.977 13.964 1.00 95.06 85 ARG A CA 1
ATOM 640 C C . ARG A 1 85 ? 8.056 4.913 13.942 1.00 95.06 85 ARG A C 1
ATOM 642 O O . ARG A 1 85 ? 9.017 5.042 14.693 1.00 95.06 85 ARG A O 1
ATOM 649 N N . MET A 1 86 ? 7.935 3.880 13.110 1.00 92.81 86 MET A N 1
ATOM 650 C CA . MET A 1 86 ? 8.954 2.838 12.982 1.00 92.81 86 MET A CA 1
ATOM 651 C C . MET A 1 86 ? 10.136 3.368 12.162 1.00 92.81 86 MET A C 1
ATOM 653 O O . MET A 1 86 ? 10.065 3.437 10.938 1.00 92.81 86 MET A O 1
ATOM 657 N N . GLU A 1 87 ? 11.218 3.744 12.842 1.00 85.12 87 GLU A N 1
ATOM 658 C CA . GLU A 1 87 ? 12.393 4.388 12.231 1.00 85.12 87 GLU A CA 1
ATOM 659 C C . GLU A 1 87 ? 13.146 3.463 11.258 1.00 85.12 87 GLU A C 1
ATOM 661 O O . GLU A 1 87 ? 13.625 3.898 10.215 1.00 85.12 87 GLU A O 1
ATOM 666 N N . GLU A 1 88 ? 13.148 2.159 11.544 1.00 83.19 88 GLU A N 1
ATOM 667 C CA . GLU A 1 88 ? 13.742 1.106 10.707 1.00 83.19 88 GLU A CA 1
ATOM 668 C C . GLU A 1 88 ? 12.910 0.773 9.450 1.00 83.19 88 GLU A C 1
ATOM 670 O O . GLU A 1 88 ? 13.280 -0.106 8.667 1.00 83.19 88 GLU A O 1
ATOM 675 N N . ALA A 1 89 ? 11.749 1.411 9.260 1.00 88.88 89 ALA A N 1
ATOM 676 C CA . ALA A 1 89 ? 10.829 1.104 8.173 1.00 88.88 89 ALA A CA 1
ATOM 677 C C . ALA A 1 89 ? 10.567 2.324 7.270 1.00 88.88 89 ALA A C 1
ATOM 679 O O . ALA A 1 89 ? 10.507 3.465 7.729 1.00 88.88 89 ALA A O 1
ATOM 680 N N . PRO A 1 90 ? 10.329 2.121 5.960 1.00 91.62 90 PRO A N 1
ATOM 681 C CA . PRO A 1 90 ? 10.230 3.226 5.006 1.00 91.62 90 PRO A CA 1
ATOM 682 C C . PRO A 1 90 ? 8.900 3.999 5.086 1.00 91.62 90 PRO A C 1
ATOM 684 O O . PRO A 1 90 ? 8.644 4.866 4.251 1.00 91.62 90 PRO A O 1
ATOM 687 N N . TRP A 1 91 ? 8.011 3.704 6.041 1.00 95.19 91 TRP A N 1
ATOM 688 C CA . TRP A 1 91 ? 6.633 4.214 6.056 1.00 95.19 91 TRP A CA 1
ATOM 689 C C . TRP A 1 91 ? 6.540 5.738 6.153 1.00 95.19 91 TRP A C 1
ATOM 691 O O . TRP A 1 91 ? 5.648 6.327 5.542 1.00 95.19 91 TRP A O 1
ATOM 701 N N . ALA A 1 92 ? 7.483 6.389 6.836 1.00 94.00 92 ALA A N 1
ATOM 702 C CA . ALA A 1 92 ? 7.530 7.847 6.958 1.00 94.00 92 ALA A CA 1
ATOM 703 C C . ALA A 1 92 ? 7.882 8.570 5.640 1.00 94.00 92 ALA A C 1
ATOM 705 O O . ALA A 1 92 ? 7.587 9.756 5.489 1.00 94.00 92 ALA A O 1
ATOM 706 N N . THR A 1 93 ? 8.480 7.878 4.664 1.00 91.94 93 THR A N 1
ATOM 707 C CA . THR A 1 93 ? 8.990 8.487 3.418 1.00 91.94 93 THR A CA 1
ATOM 708 C C . THR A 1 93 ? 8.568 7.754 2.140 1.00 91.94 93 THR A C 1
ATOM 710 O O . THR A 1 93 ? 8.885 8.198 1.033 1.00 91.94 93 THR A O 1
ATOM 713 N N . ILE A 1 94 ? 7.776 6.684 2.258 1.00 89.25 94 ILE A N 1
ATOM 714 C CA . ILE A 1 94 ? 7.355 5.774 1.178 1.00 89.25 94 ILE A CA 1
ATOM 715 C C . ILE A 1 94 ? 6.669 6.452 -0.019 1.00 89.25 94 ILE A C 1
ATOM 717 O O . ILE A 1 94 ? 6.518 5.854 -1.087 1.00 89.25 94 ILE A O 1
ATOM 721 N N . SER A 1 95 ? 6.160 7.673 0.133 1.00 83.75 95 SER A N 1
ATOM 722 C CA . SER A 1 95 ? 5.462 8.405 -0.932 1.00 83.75 95 SER A CA 1
ATOM 723 C C . SER A 1 95 ? 6.307 9.552 -1.480 1.00 83.75 95 SER A C 1
ATOM 725 O O . SER A 1 95 ? 5.844 10.689 -1.527 1.00 83.75 95 SER A O 1
ATOM 727 N N . GLY A 1 96 ? 7.548 9.253 -1.876 1.00 82.44 96 GLY A N 1
ATOM 728 C CA . GLY A 1 96 ? 8.475 10.251 -2.417 1.00 82.44 96 GLY A CA 1
ATOM 729 C C . GLY A 1 96 ? 8.882 11.282 -1.365 1.00 82.44 96 GLY A C 1
ATOM 730 O O . GLY A 1 96 ? 8.763 12.481 -1.603 1.00 82.44 96 GLY A O 1
ATOM 731 N N . GLY A 1 97 ? 9.266 10.811 -0.175 1.00 86.69 97 GLY A N 1
ATOM 732 C CA . GLY A 1 97 ? 9.617 11.659 0.969 1.00 86.69 97 GLY A CA 1
ATOM 733 C C . GLY A 1 97 ? 8.425 12.091 1.825 1.00 86.69 97 GLY A C 1
ATOM 734 O O . GLY A 1 97 ? 8.593 12.885 2.742 1.00 86.69 97 GLY A O 1
ATOM 735 N N . ARG A 1 98 ? 7.218 11.584 1.539 1.00 90.19 98 ARG A N 1
ATOM 736 C CA . ARG A 1 98 ? 6.007 11.844 2.333 1.00 90.19 98 ARG A CA 1
ATOM 737 C C . ARG A 1 98 ? 5.569 10.603 3.117 1.00 90.19 98 ARG A C 1
ATOM 739 O O . ARG A 1 98 ? 5.729 9.493 2.588 1.00 90.19 98 ARG A O 1
ATOM 746 N N . PRO A 1 99 ? 4.935 10.794 4.291 1.00 93.75 99 PRO A N 1
ATOM 747 C CA . PRO A 1 99 ? 4.447 9.697 5.113 1.00 93.75 99 PRO A CA 1
ATOM 748 C C . PRO A 1 99 ? 3.373 8.877 4.407 1.00 93.75 99 PRO A C 1
ATOM 750 O O . PRO A 1 99 ? 2.689 9.328 3.474 1.00 93.75 99 PRO A O 1
ATOM 753 N N . LEU A 1 100 ? 3.238 7.635 4.859 1.00 95.50 100 LEU A N 1
ATOM 754 C CA . LEU A 1 100 ? 2.137 6.764 4.495 1.00 95.50 100 LEU A CA 1
ATOM 755 C C . LEU A 1 100 ? 0.808 7.457 4.831 1.00 95.50 100 LEU A C 1
ATOM 757 O O . LEU A 1 100 ? 0.697 8.221 5.780 1.00 95.50 100 LEU A O 1
ATOM 761 N N . THR A 1 101 ? -0.217 7.203 4.021 1.00 95.25 101 THR A N 1
ATOM 762 C CA . THR A 1 101 ? -1.567 7.735 4.246 1.00 95.25 101 THR A CA 1
ATOM 763 C C . THR A 1 101 ? -2.563 6.585 4.359 1.00 95.25 101 THR A C 1
ATOM 765 O O . THR A 1 101 ? -2.332 5.537 3.743 1.00 95.25 101 THR A O 1
ATOM 768 N N . PRO A 1 102 ? -3.713 6.765 5.039 1.00 94.44 102 PRO A N 1
ATOM 769 C CA . PRO A 1 102 ? -4.732 5.716 5.150 1.00 94.44 102 PRO A CA 1
ATOM 770 C C . PRO A 1 102 ? -5.219 5.207 3.786 1.00 94.44 102 PRO A C 1
ATOM 772 O O . PRO A 1 102 ? -5.468 4.015 3.599 1.00 94.44 102 PRO A O 1
ATOM 775 N N . GLN A 1 103 ? -5.284 6.100 2.793 1.00 93.88 103 GLN A N 1
ATOM 776 C CA . GLN A 1 103 ? -5.669 5.754 1.426 1.00 93.88 103 GLN A CA 1
ATOM 777 C C . GLN A 1 103 ? -4.631 4.853 0.745 1.00 93.88 103 GLN A C 1
ATOM 779 O O . GLN A 1 103 ? -4.995 3.901 0.049 1.00 93.88 103 GLN A O 1
ATOM 784 N N . LYS A 1 104 ? -3.335 5.130 0.937 1.00 93.12 104 LYS A N 1
ATOM 785 C CA . LYS A 1 104 ? -2.260 4.291 0.391 1.00 93.12 104 LYS A CA 1
ATOM 786 C C . LYS A 1 104 ? -2.182 2.952 1.124 1.00 93.12 104 LYS A C 1
ATOM 788 O O . LYS A 1 104 ? -2.107 1.931 0.447 1.00 93.12 104 LYS A O 1
ATOM 793 N N . LEU A 1 105 ? -2.316 2.951 2.452 1.00 95.44 105 LEU A N 1
ATOM 794 C CA . LEU A 1 105 ? -2.428 1.732 3.260 1.00 95.44 105 LEU A CA 1
ATOM 795 C C . LEU A 1 105 ? -3.551 0.827 2.733 1.00 95.44 105 LEU A C 1
ATOM 797 O O . LEU A 1 105 ? -3.325 -0.350 2.469 1.00 95.44 105 LEU A O 1
ATOM 801 N N . SER A 1 106 ? -4.737 1.390 2.479 1.00 94.31 106 SER A N 1
ATOM 802 C CA . SER A 1 106 ? -5.857 0.635 1.907 1.00 94.31 106 SER A CA 1
ATOM 803 C C . SER A 1 106 ? -5.529 0.028 0.545 1.00 94.31 106 SER A C 1
ATOM 805 O O . SER A 1 106 ? -5.808 -1.143 0.308 1.00 94.31 106 SER A O 1
ATOM 807 N N . ARG A 1 107 ? -4.884 0.782 -0.352 1.00 92.19 107 ARG A N 1
ATOM 808 C CA . ARG A 1 107 ? -4.465 0.261 -1.664 1.00 92.19 107 ARG A CA 1
ATOM 809 C C . ARG A 1 107 ? -3.449 -0.876 -1.547 1.00 92.19 107 ARG A C 1
ATOM 811 O O . ARG A 1 107 ? -3.539 -1.824 -2.320 1.00 92.19 107 ARG A O 1
ATOM 818 N N . MET A 1 108 ? -2.518 -0.787 -0.601 1.00 93.62 108 MET A N 1
ATOM 819 C CA . MET A 1 108 ? -1.520 -1.829 -0.351 1.00 93.62 108 MET A CA 1
ATOM 820 C C . MET A 1 108 ? -2.176 -3.097 0.204 1.00 93.62 108 MET A C 1
ATOM 822 O O . MET A 1 108 ? -2.031 -4.166 -0.380 1.00 93.62 108 MET A O 1
ATOM 826 N N . LEU A 1 109 ? -2.999 -2.968 1.246 1.00 94.50 109 LEU A N 1
ATOM 827 C CA . LEU A 1 109 ? -3.723 -4.093 1.846 1.00 94.50 109 LEU A CA 1
ATOM 828 C C . LEU A 1 109 ? -4.723 -4.746 0.888 1.00 94.50 109 LEU A C 1
ATOM 830 O O . LEU A 1 109 ? -4.946 -5.957 0.941 1.00 94.50 109 LEU A O 1
ATOM 834 N N . ARG A 1 110 ? -5.270 -3.975 -0.059 1.00 92.56 110 ARG A N 1
ATOM 835 C CA . ARG A 1 110 ? -6.170 -4.508 -1.081 1.00 92.56 110 ARG A CA 1
ATOM 836 C C . ARG A 1 110 ? -5.536 -5.599 -1.941 1.00 92.56 110 ARG A C 1
ATOM 838 O O . ARG A 1 110 ? -6.284 -6.480 -2.371 1.00 92.56 110 ARG A O 1
ATOM 845 N N . LYS A 1 111 ? -4.216 -5.551 -2.162 1.00 89.75 111 LYS A N 1
ATOM 846 C CA . LYS A 1 111 ? -3.465 -6.560 -2.928 1.00 89.75 111 LYS A CA 1
ATOM 847 C C . LYS A 1 111 ? -3.464 -7.933 -2.249 1.00 89.75 111 LYS A C 1
ATOM 849 O O . LYS A 1 111 ? -3.478 -8.941 -2.938 1.00 89.75 111 LYS A O 1
ATOM 854 N N . PHE A 1 112 ? -3.572 -7.971 -0.922 1.00 90.12 112 PHE A N 1
ATOM 855 C CA . PHE A 1 112 ? -3.739 -9.206 -0.148 1.00 90.12 112 PHE A CA 1
ATOM 856 C C . PHE A 1 112 ? -5.204 -9.619 0.039 1.00 90.12 112 PHE A C 1
ATOM 858 O O . PHE A 1 112 ? -5.499 -10.550 0.781 1.00 90.12 112 PHE A O 1
ATOM 865 N N . GLY A 1 113 ? -6.148 -8.911 -0.588 1.00 91.00 113 GLY A N 1
ATOM 866 C CA . GLY A 1 113 ? -7.579 -9.143 -0.390 1.00 91.00 113 GLY A CA 1
ATOM 867 C C . GLY A 1 113 ? -8.149 -8.527 0.893 1.00 91.00 113 GLY A C 1
ATOM 868 O O . GLY A 1 113 ? -9.358 -8.576 1.088 1.00 91.00 113 GLY A O 1
ATOM 869 N N . VAL A 1 114 ? -7.335 -7.863 1.717 1.00 94.81 114 VAL A N 1
ATOM 870 C CA . VAL A 1 114 ? -7.784 -7.248 2.976 1.00 94.81 114 VAL A CA 1
ATOM 871 C C . VAL A 1 114 ? -8.526 -5.940 2.689 1.00 94.81 114 VAL A C 1
ATOM 873 O O . VAL A 1 114 ? -8.183 -5.184 1.769 1.00 94.81 114 VAL A O 1
ATOM 876 N N . ARG A 1 115 ? -9.597 -5.673 3.439 1.00 93.88 115 ARG A N 1
ATOM 877 C CA . ARG A 1 115 ? -10.424 -4.461 3.329 1.00 93.88 115 ARG A CA 1
ATOM 878 C C . ARG A 1 115 ? -10.680 -3.907 4.725 1.00 93.88 115 ARG A C 1
ATOM 880 O O . ARG A 1 115 ? -10.797 -4.667 5.673 1.00 93.88 115 ARG A O 1
ATOM 887 N N . SER A 1 116 ? -10.793 -2.588 4.850 1.00 93.94 116 SER A N 1
ATOM 888 C CA . SER A 1 116 ? -11.206 -1.994 6.121 1.00 93.94 116 SER A CA 1
ATOM 889 C C . SER A 1 116 ? -12.700 -2.205 6.351 1.00 93.94 116 SER A C 1
ATOM 891 O O . SER A 1 116 ? -13.497 -2.017 5.426 1.00 93.94 116 SER A O 1
ATOM 893 N N . ARG A 1 117 ? -13.087 -2.489 7.592 1.00 92.81 117 ARG A N 1
ATOM 894 C CA . ARG A 1 117 ? -14.481 -2.487 8.041 1.00 92.81 117 ARG A CA 1
ATOM 895 C C . ARG A 1 117 ? -14.878 -1.077 8.487 1.00 92.81 117 ARG A C 1
ATOM 897 O O . ARG A 1 117 ? -14.055 -0.301 8.976 1.00 92.81 117 ARG A O 1
ATOM 904 N N . LYS A 1 118 ? -16.148 -0.720 8.295 1.00 90.94 118 LYS A N 1
ATOM 905 C CA . LYS A 1 118 ? -16.668 0.589 8.700 1.00 90.94 118 LYS A CA 1
ATOM 906 C C . LYS A 1 118 ? -16.846 0.605 10.220 1.00 90.94 118 LYS A C 1
ATOM 908 O O . LYS A 1 118 ? -17.682 -0.127 10.740 1.00 90.94 118 LYS A O 1
ATOM 913 N N . GLY A 1 119 ? -16.060 1.416 10.922 1.00 82.94 119 GLY A N 1
ATOM 914 C CA . GLY A 1 119 ? -16.264 1.686 12.343 1.00 82.94 119 GLY A CA 1
ATOM 915 C C . GLY A 1 119 ? -17.284 2.803 12.568 1.00 82.94 119 GLY A C 1
ATOM 916 O O . GLY A 1 119 ? -17.829 3.382 11.626 1.00 82.94 119 GLY A O 1
ATOM 917 N N . ARG A 1 120 ? -17.525 3.133 13.842 1.00 80.81 120 ARG A N 1
ATOM 918 C CA . ARG A 1 120 ? -18.464 4.197 14.239 1.00 80.81 120 ARG A CA 1
ATOM 919 C C . ARG A 1 120 ? -18.032 5.582 13.745 1.00 80.81 120 ARG A C 1
ATOM 921 O O . ARG A 1 120 ? -18.878 6.372 13.345 1.00 80.81 120 ARG A O 1
ATOM 928 N N . THR A 1 121 ? -16.726 5.842 13.764 1.00 83.56 121 THR A N 1
ATOM 929 C CA . THR A 1 121 ? -16.139 7.136 13.379 1.00 83.56 121 THR A CA 1
ATOM 930 C C . THR A 1 121 ? -15.182 6.986 12.203 1.00 83.56 121 THR A C 1
ATOM 932 O O . THR A 1 121 ? -15.269 7.736 11.239 1.00 83.56 121 THR A O 1
ATOM 935 N N . ASN A 1 122 ? -14.304 5.980 12.256 1.00 87.00 122 ASN A N 1
ATOM 936 C CA . ASN A 1 122 ? -13.250 5.763 11.270 1.00 87.00 122 ASN A CA 1
ATOM 937 C C . ASN A 1 122 ? -13.310 4.342 10.703 1.00 87.00 122 ASN A C 1
ATOM 939 O O . ASN A 1 122 ? -13.839 3.427 11.331 1.00 87.00 122 ASN A O 1
ATOM 943 N N . ASN A 1 123 ? -12.729 4.154 9.519 1.00 91.25 123 ASN A N 1
ATOM 944 C CA . ASN A 1 123 ? -12.489 2.827 8.960 1.00 91.25 123 ASN A CA 1
ATOM 945 C C . ASN A 1 123 ? -11.424 2.098 9.789 1.00 91.25 123 ASN A C 1
ATOM 947 O O . ASN A 1 123 ? -10.403 2.689 10.148 1.00 91.25 123 ASN A O 1
ATOM 951 N N . MET A 1 124 ? -11.667 0.823 10.077 1.00 94.44 124 MET A N 1
ATOM 952 C CA . MET A 1 124 ? -10.840 -0.001 10.958 1.00 94.44 124 MET A CA 1
ATOM 953 C C . MET A 1 124 ? -10.360 -1.248 10.225 1.00 94.44 124 MET A C 1
ATOM 955 O O . MET A 1 124 ? -11.064 -1.772 9.360 1.00 94.44 124 MET A O 1
ATOM 959 N N . TYR A 1 125 ? -9.180 -1.734 10.586 1.00 96.31 125 TYR A N 1
ATOM 960 C CA . TYR A 1 125 ? -8.717 -3.060 10.189 1.00 96.31 125 TYR A CA 1
ATOM 961 C C . TYR A 1 125 ? -8.8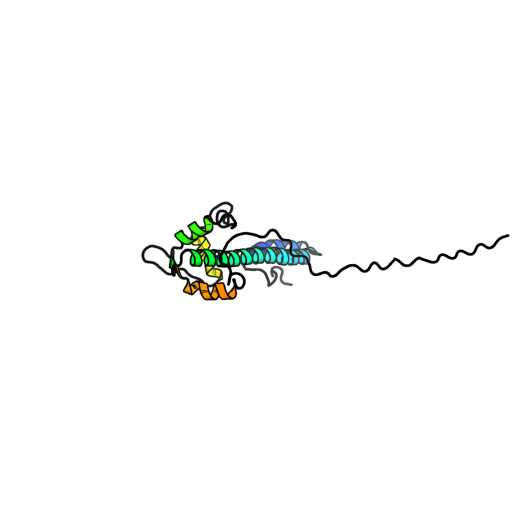49 -4.002 11.371 1.00 96.31 125 TYR A C 1
ATOM 963 O O . TYR A 1 125 ? -8.548 -3.617 12.502 1.00 96.31 125 TYR A O 1
ATOM 971 N N . VAL A 1 126 ? -9.338 -5.206 11.096 1.00 95.19 126 VAL A N 1
ATOM 972 C CA . VAL A 1 126 ? -9.592 -6.235 12.101 1.00 95.19 126 VAL A CA 1
ATOM 973 C C . VAL A 1 126 ? -8.496 -7.286 12.009 1.00 95.19 126 VAL A C 1
ATOM 975 O O . VAL A 1 126 ? -8.101 -7.666 10.906 1.00 95.19 126 VAL A O 1
ATOM 978 N N . ARG A 1 127 ? -8.019 -7.746 13.167 1.00 94.81 127 ARG A N 1
ATOM 979 C CA . ARG A 1 127 ? -6.992 -8.784 13.307 1.00 94.81 127 ARG A CA 1
ATOM 980 C C . ARG A 1 127 ? -7.361 -10.048 12.529 1.00 94.81 127 ARG A C 1
ATOM 982 O O . ARG A 1 127 ? -6.552 -10.531 11.749 1.00 94.81 127 ARG A O 1
ATOM 989 N N . GLU A 1 128 ? -8.600 -10.506 12.680 1.00 94.00 128 GLU A N 1
ATOM 990 C CA . GLU A 1 128 ? -9.165 -11.676 11.991 1.00 94.00 128 GLU A CA 1
ATOM 991 C C . GLU A 1 128 ? -8.950 -11.628 10.465 1.00 94.00 128 GLU A C 1
ATOM 993 O O . GLU A 1 128 ? -8.559 -12.618 9.856 1.00 94.00 128 GLU A O 1
ATOM 998 N N . ASP A 1 129 ? -9.119 -10.455 9.837 1.00 93.38 129 ASP A N 1
ATOM 999 C CA . ASP A 1 129 ? -8.957 -10.295 8.382 1.00 93.38 129 ASP A CA 1
ATOM 1000 C C . ASP A 1 129 ? -7.477 -10.375 7.937 1.00 93.38 129 ASP A C 1
ATOM 1002 O O . ASP A 1 129 ? -7.185 -10.507 6.743 1.00 93.38 129 ASP A O 1
ATOM 1006 N N . LEU A 1 130 ? -6.537 -10.258 8.881 1.00 94.00 130 LEU A N 1
ATOM 1007 C CA . LEU A 1 130 ? -5.088 -10.254 8.664 1.00 94.00 130 LEU A CA 1
ATOM 1008 C C . LEU A 1 130 ? -4.412 -11.566 9.088 1.00 94.00 130 LEU A C 1
ATOM 1010 O O . LEU A 1 130 ? -3.331 -11.855 8.578 1.00 94.00 130 LEU A O 1
ATOM 1014 N N . GLU A 1 131 ? -5.025 -12.368 9.960 1.00 91.94 131 GLU A N 1
ATOM 1015 C CA . GLU A 1 131 ? -4.420 -13.589 10.520 1.00 91.94 131 GLU A CA 1
ATOM 1016 C C . GLU A 1 131 ? -4.007 -14.603 9.452 1.00 91.94 131 GLU A C 1
ATOM 1018 O O . GLU A 1 131 ? -2.836 -14.981 9.401 1.00 91.94 131 GLU A O 1
ATOM 1023 N N . ASP A 1 132 ? -4.909 -14.940 8.526 1.00 88.50 132 ASP A N 1
ATOM 1024 C CA . ASP A 1 132 ? -4.610 -15.822 7.383 1.00 88.50 132 ASP A CA 1
ATOM 1025 C C . ASP A 1 132 ? -3.439 -15.285 6.537 1.00 88.50 132 ASP A C 1
ATOM 1027 O O . ASP A 1 132 ? -2.605 -16.030 6.016 1.00 88.50 132 ASP A O 1
ATOM 1031 N N . LYS A 1 133 ? -3.321 -13.955 6.423 1.00 92.31 133 LYS A N 1
ATOM 1032 C CA . LYS A 1 133 ? -2.236 -13.323 5.658 1.00 92.31 133 LYS A CA 1
ATOM 1033 C C . LYS A 1 133 ? -0.920 -13.382 6.417 1.00 92.31 133 LYS A C 1
ATOM 1035 O O . LYS A 1 133 ? 0.114 -13.624 5.801 1.00 92.31 133 LYS A O 1
ATOM 1040 N N . TRP A 1 134 ? -0.935 -13.206 7.732 1.00 93.25 134 TRP A N 1
ATOM 1041 C CA . TRP A 1 134 ? 0.265 -13.365 8.546 1.00 93.25 134 TRP A CA 1
ATOM 1042 C C . TRP A 1 134 ? 0.759 -14.805 8.580 1.00 93.25 134 TRP A C 1
ATOM 1044 O O . TRP A 1 134 ? 1.967 -15.014 8.521 1.00 93.25 134 TRP A O 1
ATOM 1054 N N . GLU A 1 135 ? -0.133 -15.789 8.635 1.00 89.00 135 GLU A N 1
ATOM 1055 C CA . GLU A 1 135 ? 0.263 -17.198 8.576 1.00 89.00 135 GLU A CA 1
ATOM 1056 C C . GLU A 1 135 ? 0.941 -17.522 7.239 1.00 89.00 135 GLU A C 1
ATOM 1058 O O . GLU A 1 135 ? 2.004 -18.144 7.200 1.00 89.00 135 GLU A O 1
ATOM 1063 N N . ARG A 1 136 ? 0.379 -17.012 6.139 1.00 87.31 136 ARG A N 1
ATOM 1064 C CA . ARG A 1 136 ? 0.877 -17.288 4.790 1.00 87.31 136 ARG A CA 1
ATOM 1065 C C . ARG A 1 136 ? 2.147 -16.522 4.412 1.00 87.31 136 ARG A C 1
ATOM 1067 O O . ARG A 1 136 ? 3.012 -17.084 3.746 1.00 87.31 136 ARG A O 1
ATOM 1074 N N . TYR A 1 137 ? 2.242 -15.244 4.778 1.00 84.75 137 TYR A N 1
ATOM 1075 C CA . TYR A 1 137 ? 3.306 -14.340 4.315 1.00 84.75 137 TYR A CA 1
ATOM 1076 C C . TYR A 1 137 ? 4.315 -13.963 5.406 1.00 84.75 137 TYR A C 1
ATOM 1078 O O . TYR A 1 137 ? 5.398 -13.477 5.084 1.00 84.75 137 TYR A O 1
ATOM 1086 N N . CYS A 1 138 ? 4.017 -14.226 6.684 1.00 85.25 138 CYS A N 1
ATOM 1087 C CA . CYS A 1 138 ? 4.901 -13.918 7.814 1.00 85.25 138 CYS A CA 1
ATOM 1088 C C . CYS A 1 138 ? 5.318 -15.166 8.634 1.00 85.25 138 CYS A C 1
ATOM 1090 O O . CYS A 1 138 ? 5.310 -15.092 9.871 1.00 85.25 138 CYS A O 1
ATOM 1092 N N . PRO A 1 139 ? 5.736 -16.295 8.014 1.00 70.31 139 PRO A N 1
ATOM 1093 C CA . PRO A 1 139 ? 6.026 -17.539 8.740 1.00 70.31 139 PRO A CA 1
ATOM 1094 C C . PRO A 1 139 ? 7.199 -17.401 9.727 1.00 70.31 139 PRO A C 1
ATOM 1096 O O . PRO A 1 139 ? 7.220 -18.031 10.780 1.00 70.31 139 PRO A O 1
ATOM 1099 N N . GLN A 1 140 ? 8.154 -16.518 9.429 1.00 59.78 140 GLN A N 1
ATOM 1100 C CA . GLN A 1 140 ? 9.364 -16.289 10.229 1.00 59.78 140 GLN A CA 1
ATOM 1101 C C . GLN A 1 140 ? 9.193 -15.292 11.391 1.00 59.78 140 GLN A C 1
ATOM 1103 O O . GLN A 1 140 ? 10.059 -15.208 12.254 1.00 59.78 140 GLN A O 1
ATOM 1108 N N . TYR A 1 141 ? 8.058 -14.588 11.471 1.00 53.38 141 TYR A N 1
ATOM 1109 C CA . TYR A 1 141 ? 7.715 -13.692 12.590 1.00 53.38 141 TYR A CA 1
ATOM 1110 C C . TYR A 1 141 ? 6.727 -14.356 13.572 1.00 53.38 141 TYR A C 1
ATOM 1112 O O . TYR A 1 141 ? 5.984 -13.685 14.288 1.00 53.38 141 TYR A O 1
ATOM 1120 N N . GLY A 1 142 ? 6.642 -15.691 13.560 1.00 47.31 142 GLY A N 1
ATOM 1121 C CA . GLY A 1 142 ? 5.780 -16.510 14.422 1.00 47.31 142 GLY A CA 1
ATOM 1122 C C . GLY A 1 142 ? 6.312 -16.762 15.836 1.00 47.31 142 GLY A C 1
ATOM 1123 O O . GLY A 1 142 ? 5.635 -17.407 16.625 1.00 47.31 142 GLY A O 1
ATOM 1124 N N . GLY A 1 143 ? 7.489 -16.248 16.187 1.00 43.06 143 GLY A N 1
ATOM 1125 C CA . GLY A 1 143 ? 8.013 -16.391 17.538 1.00 43.06 143 GLY A CA 1
ATOM 1126 C C . GLY A 1 143 ? 9.294 -15.606 17.733 1.00 43.06 143 GLY A C 1
ATOM 1127 O O . GLY A 1 143 ? 10.352 -16.084 17.345 1.00 43.06 143 GLY A O 1
ATOM 1128 N N . GLN A 1 144 ? 9.181 -14.416 18.326 1.00 36.22 144 GLN A N 1
ATOM 1129 C CA . GLN A 1 144 ? 10.138 -13.874 19.297 1.00 36.22 144 GLN A CA 1
ATOM 1130 C C . GLN A 1 144 ? 9.674 -12.495 19.784 1.00 36.22 144 GLN A C 1
ATOM 1132 O O . GLN A 1 144 ? 9.675 -11.511 19.053 1.00 36.22 144 GLN A O 1
ATOM 1137 N N . SER A 1 145 ? 9.274 -12.455 21.049 1.00 37.25 145 SER A N 1
ATOM 1138 C CA . SER A 1 145 ? 9.212 -11.269 21.897 1.00 37.25 145 SER A CA 1
ATOM 1139 C C . SER A 1 145 ? 10.579 -11.054 22.567 1.00 37.25 145 SER A C 1
ATOM 1141 O O . SER A 1 145 ? 11.054 -11.970 23.238 1.00 37.25 145 SER A O 1
ATOM 1143 N N . GLY A 1 146 ? 11.161 -9.853 22.467 1.00 30.48 146 GLY A N 1
ATOM 1144 C CA . GLY A 1 146 ? 12.248 -9.372 23.348 1.00 30.48 146 GLY A CA 1
ATOM 1145 C C . GLY A 1 146 ? 13.621 -9.146 22.687 1.00 30.48 146 GLY A C 1
ATOM 1146 O O . GLY A 1 146 ? 13.915 -9.789 21.689 1.00 30.48 146 GLY A O 1
ATOM 1147 N N . PRO A 1 147 ? 14.440 -8.202 23.203 1.00 51.12 147 PRO A N 1
ATOM 1148 C CA . PRO A 1 147 ? 15.094 -7.164 22.399 1.00 51.12 147 PRO A CA 1
ATOM 1149 C C . PRO A 1 147 ? 16.501 -7.501 21.884 1.00 51.12 147 PRO A C 1
ATOM 1151 O O . PRO A 1 147 ? 17.151 -8.438 22.335 1.00 51.12 147 PRO A O 1
ATOM 1154 N N . ALA A 1 148 ? 16.934 -6.658 20.939 1.00 50.25 148 ALA A N 1
ATOM 1155 C CA . ALA A 1 148 ? 18.266 -6.489 20.361 1.00 50.25 148 ALA A CA 1
ATOM 1156 C C . ALA A 1 148 ? 19.423 -7.216 21.068 1.00 50.25 148 ALA A C 1
ATOM 1158 O O . ALA A 1 148 ? 19.772 -6.895 22.201 1.00 50.25 148 ALA A O 1
ATOM 1159 N N . ASN A 1 149 ? 20.061 -8.127 20.330 1.00 37.34 149 ASN A N 1
ATOM 1160 C CA . ASN A 1 149 ? 21.514 -8.249 20.177 1.00 37.34 149 ASN A CA 1
ATOM 1161 C C . ASN A 1 149 ? 21.803 -9.474 19.303 1.00 37.34 149 ASN A C 1
ATOM 1163 O O . ASN A 1 149 ? 21.603 -10.593 19.759 1.00 37.34 149 ASN A O 1
ATOM 1167 N N . ASN A 1 150 ? 22.296 -9.276 18.075 1.00 36.66 150 ASN A N 1
ATOM 1168 C CA . ASN A 1 150 ? 23.605 -9.829 17.726 1.00 36.66 150 ASN A CA 1
ATOM 1169 C C . ASN A 1 150 ? 24.125 -9.287 16.387 1.00 36.66 150 ASN A C 1
ATOM 1171 O O . ASN A 1 150 ? 23.623 -9.618 15.312 1.00 36.66 150 ASN A O 1
ATOM 1175 N N . ALA A 1 151 ? 25.201 -8.511 16.471 1.00 45.00 151 ALA A N 1
ATOM 1176 C CA . ALA A 1 151 ? 26.214 -8.497 15.438 1.00 45.00 151 ALA A CA 1
ATOM 1177 C C . ALA A 1 151 ? 26.930 -9.853 15.490 1.00 45.00 151 ALA A C 1
ATOM 1179 O O . ALA A 1 151 ? 27.839 -10.026 16.287 1.00 45.00 151 ALA A O 1
ATOM 1180 N N . GLU A 1 152 ? 26.527 -10.821 14.666 1.00 31.41 152 GLU A N 1
ATOM 1181 C CA . GLU A 1 152 ? 27.346 -12.013 14.439 1.00 31.41 152 GLU A CA 1
ATOM 1182 C C . GLU A 1 152 ? 27.048 -12.654 13.081 1.00 31.41 152 GLU A C 1
ATOM 1184 O O . GLU A 1 152 ? 26.051 -13.334 12.838 1.00 31.41 152 GLU A O 1
ATOM 1189 N N . THR A 1 153 ? 27.985 -12.375 12.183 1.00 45.44 153 THR A N 1
ATOM 1190 C CA . THR A 1 153 ? 28.359 -13.066 10.956 1.00 45.44 153 THR A CA 1
ATOM 1191 C C . THR A 1 153 ? 27.913 -14.532 10.920 1.00 45.44 153 THR A C 1
ATOM 1193 O O . THR A 1 153 ? 28.565 -15.412 11.491 1.00 45.44 153 THR A O 1
ATOM 1196 N N . LYS A 1 154 ? 26.857 -14.847 10.159 1.00 32.28 154 LYS A N 1
ATOM 1197 C CA . LYS A 1 154 ? 26.622 -16.234 9.745 1.00 32.28 154 LYS A CA 1
ATOM 1198 C C . LYS A 1 154 ? 27.613 -16.606 8.649 1.00 32.28 154 LYS A C 1
ATOM 1200 O O . LYS A 1 154 ? 27.464 -16.262 7.481 1.00 32.28 154 LYS A O 1
ATOM 1205 N N . LYS A 1 155 ? 28.647 -17.312 9.102 1.00 30.59 155 LYS A N 1
ATOM 1206 C CA . LYS A 1 155 ? 29.579 -18.122 8.323 1.00 30.59 155 LYS A CA 1
ATOM 1207 C C . LYS A 1 155 ? 28.807 -18.968 7.306 1.00 30.59 155 LYS A C 1
ATOM 1209 O O . LYS A 1 155 ? 27.936 -19.753 7.669 1.00 30.59 155 LYS A O 1
ATOM 1214 N N . SER A 1 156 ? 29.168 -18.784 6.041 1.00 34.75 156 SER A N 1
ATOM 1215 C CA . SER A 1 156 ? 28.833 -19.672 4.931 1.00 34.75 156 SER A CA 1
ATOM 1216 C C . SER A 1 156 ? 29.357 -21.089 5.217 1.00 34.75 156 SER A C 1
ATOM 1218 O O . SER A 1 156 ? 30.503 -21.218 5.661 1.00 34.75 156 SER A O 1
ATOM 1220 N N . PRO A 1 157 ? 28.577 -22.158 4.979 1.00 33.72 157 PRO A N 1
ATOM 1221 C CA . PRO A 1 157 ? 29.056 -23.522 5.111 1.00 33.72 157 PRO A CA 1
ATOM 1222 C C . PRO A 1 157 ? 29.814 -23.914 3.835 1.00 33.72 157 PRO A C 1
ATOM 1224 O O . PRO A 1 157 ? 29.291 -24.618 2.979 1.00 33.72 157 PRO A O 1
ATOM 1227 N N . TYR A 1 158 ? 31.061 -23.463 3.710 1.00 30.44 158 TYR A N 1
ATOM 1228 C CA . TYR A 1 158 ? 32.050 -24.114 2.849 1.00 30.44 158 TYR A CA 1
ATOM 1229 C C . TYR A 1 158 ? 33.147 -24.693 3.745 1.00 30.44 158 TYR A C 1
ATOM 1231 O O . TYR A 1 158 ? 33.865 -23.965 4.430 1.00 30.44 158 TYR A O 1
ATOM 1239 N N . LEU A 1 159 ? 33.219 -26.025 3.781 1.00 35.53 159 LEU A N 1
ATOM 1240 C CA . LEU A 1 159 ? 34.292 -26.775 4.432 1.00 35.53 159 LEU A CA 1
ATOM 1241 C C . LEU A 1 159 ? 35.627 -26.610 3.663 1.00 35.53 159 LEU A C 1
ATOM 1243 O O . LEU A 1 159 ? 35.615 -26.262 2.482 1.00 35.53 159 LEU A O 1
ATOM 1247 N N . PRO A 1 160 ? 36.773 -26.804 4.346 1.00 32.53 160 PRO A N 1
ATOM 1248 C CA . PRO A 1 160 ? 38.022 -26.090 4.086 1.00 32.53 160 PRO A CA 1
ATOM 1249 C C . PRO A 1 160 ? 38.963 -26.730 3.053 1.00 32.53 160 PRO A C 1
ATOM 1251 O O . PRO A 1 160 ? 38.953 -27.934 2.810 1.00 32.53 160 PRO A O 1
ATOM 1254 N N . ASN A 1 161 ? 39.832 -25.858 2.531 1.00 29.52 161 ASN A N 1
ATOM 1255 C CA . ASN A 1 161 ? 41.001 -26.078 1.680 1.00 29.52 161 ASN A CA 1
ATOM 1256 C C . ASN A 1 161 ? 41.701 -27.439 1.828 1.00 29.52 161 ASN A C 1
ATOM 1258 O O . ASN A 1 161 ? 42.220 -27.772 2.894 1.00 29.52 161 ASN A O 1
ATOM 1262 N N . GLN A 1 162 ? 41.895 -28.111 0.691 1.00 34.88 162 GLN A N 1
ATOM 1263 C CA . GLN A 1 162 ? 43.079 -28.933 0.462 1.00 34.88 162 GLN A CA 1
ATOM 1264 C C . GLN A 1 162 ? 43.873 -28.336 -0.697 1.00 34.88 162 GLN A C 1
ATOM 1266 O O . GLN A 1 162 ? 43.468 -28.365 -1.856 1.00 34.88 162 GLN A O 1
ATOM 1271 N N . THR A 1 163 ? 45.009 -27.752 -0.336 1.00 37.66 163 THR A N 1
ATOM 1272 C CA . THR A 1 163 ? 46.076 -27.319 -1.227 1.00 37.66 163 THR A CA 1
ATOM 1273 C C . THR A 1 163 ? 46.584 -28.541 -1.990 1.00 37.66 163 THR A C 1
ATOM 1275 O O . THR A 1 163 ? 47.230 -29.405 -1.401 1.00 37.66 163 THR A O 1
ATOM 1278 N N . SER A 1 164 ? 46.295 -28.629 -3.289 1.00 33.81 164 SER A N 1
ATOM 1279 C CA . SER A 1 164 ? 47.003 -29.539 -4.188 1.00 33.81 164 SER A CA 1
ATOM 1280 C C . SER A 1 164 ? 47.851 -28.710 -5.145 1.00 33.81 164 SER A C 1
ATOM 1282 O O . SER A 1 164 ? 47.360 -27.870 -5.897 1.00 33.81 164 SER A O 1
ATOM 1284 N N . THR A 1 165 ? 49.152 -28.909 -4.991 1.00 40.75 165 THR A N 1
ATOM 1285 C CA . THR A 1 165 ? 50.285 -28.387 -5.745 1.00 40.75 165 THR A CA 1
ATOM 1286 C C . THR A 1 165 ? 50.043 -28.382 -7.263 1.00 40.75 165 THR A C 1
ATOM 1288 O O . THR A 1 165 ? 49.586 -29.391 -7.799 1.00 40.75 165 THR A O 1
ATOM 1291 N N . PRO A 1 166 ? 50.389 -27.304 -7.993 1.00 39.59 166 PRO A N 1
ATOM 1292 C CA . PRO A 1 166 ? 50.363 -27.324 -9.453 1.00 39.59 166 PRO A CA 1
ATOM 1293 C C . PRO A 1 166 ? 51.432 -28.293 -10.000 1.00 39.59 166 PRO A C 1
ATOM 1295 O O . PRO A 1 166 ? 52.565 -28.286 -9.506 1.00 39.59 166 PRO A O 1
ATOM 1298 N N . PRO A 1 167 ? 51.117 -29.124 -11.011 1.00 42.34 167 PRO A N 1
ATOM 1299 C CA . PRO A 1 167 ? 52.077 -30.061 -11.581 1.00 42.34 167 PRO A CA 1
ATOM 1300 C C . PRO A 1 167 ? 53.233 -29.317 -12.262 1.00 42.34 167 PRO A C 1
ATOM 1302 O O . PRO A 1 167 ? 53.030 -28.440 -13.102 1.00 42.34 167 PRO A O 1
ATOM 1305 N N . GLN A 1 168 ? 54.455 -29.691 -11.880 1.00 37.88 168 GLN A N 1
ATOM 1306 C CA . GLN A 1 168 ? 55.694 -29.310 -12.550 1.00 37.88 168 GLN A CA 1
ATOM 1307 C C . GLN A 1 168 ? 55.683 -29.862 -13.980 1.00 37.88 168 GLN A C 1
ATOM 1309 O O . GLN A 1 168 ? 55.513 -31.063 -14.186 1.00 37.88 168 GLN A O 1
ATOM 1314 N N . VAL A 1 169 ? 55.876 -28.983 -14.960 1.00 43.09 169 VAL A N 1
ATOM 1315 C CA . VAL A 1 169 ? 56.187 -29.368 -16.336 1.00 43.09 169 VAL A CA 1
ATOM 1316 C C . VAL A 1 169 ? 57.655 -29.786 -16.405 1.00 43.09 169 VAL A C 1
ATOM 1318 O O . VAL A 1 169 ? 58.556 -28.973 -16.221 1.00 43.09 169 VAL A O 1
ATOM 1321 N N . ASP A 1 170 ? 57.885 -31.075 -16.641 1.00 43.81 170 ASP A N 1
ATOM 1322 C CA . ASP A 1 170 ? 59.191 -31.626 -16.995 1.00 43.81 170 ASP A CA 1
ATOM 1323 C C . ASP A 1 170 ? 59.567 -31.124 -18.397 1.00 43.81 170 ASP A C 1
ATOM 1325 O O . ASP A 1 170 ? 58.985 -31.531 -19.403 1.00 43.81 170 ASP A O 1
ATOM 1329 N N . VAL A 1 171 ? 60.519 -30.194 -18.456 1.00 43.44 171 VAL A N 1
ATOM 1330 C CA . VAL A 1 171 ? 61.213 -29.825 -19.691 1.00 43.44 171 VAL A CA 1
ATOM 1331 C C . VAL A 1 171 ? 62.622 -30.394 -19.606 1.00 43.44 171 VAL A C 1
ATOM 1333 O O . VAL A 1 171 ? 63.598 -29.709 -19.305 1.00 43.44 171 VAL A O 1
ATOM 1336 N N . SER A 1 172 ? 62.720 -31.687 -19.888 1.00 40.28 172 SER A N 1
ATOM 1337 C CA . SER A 1 172 ? 63.970 -32.340 -20.248 1.00 40.28 172 SER A CA 1
ATOM 1338 C C . SER A 1 172 ? 64.421 -31.844 -21.629 1.00 40.28 172 SER A C 1
ATOM 1340 O O . SER A 1 172 ? 64.008 -32.372 -22.661 1.00 40.28 172 SER A O 1
ATOM 1342 N N . VAL A 1 173 ? 65.287 -30.825 -21.669 1.00 47.91 173 VAL A N 1
ATOM 1343 C CA . VAL A 1 173 ? 66.091 -30.509 -22.862 1.00 47.91 173 VAL A CA 1
ATOM 1344 C C . VAL A 1 173 ? 67.468 -31.137 -22.693 1.00 47.91 173 VAL A C 1
ATOM 1346 O O . VAL A 1 173 ? 68.267 -30.776 -21.833 1.00 47.91 173 VAL A O 1
ATOM 1349 N N . ASN A 1 174 ? 67.699 -32.127 -23.545 1.00 38.97 174 ASN A N 1
ATOM 1350 C CA . ASN A 1 174 ? 68.890 -32.944 -23.656 1.00 38.97 174 ASN A CA 1
ATOM 1351 C C . ASN A 1 174 ? 70.094 -32.092 -24.100 1.00 38.97 174 ASN A C 1
ATOM 1353 O O . ASN A 1 174 ? 70.153 -31.631 -25.240 1.00 38.97 174 ASN A O 1
ATOM 1357 N N . VAL A 1 175 ? 71.073 -31.904 -23.213 1.00 43.56 175 VAL A N 1
ATOM 1358 C CA . VAL A 1 175 ? 72.396 -31.382 -23.575 1.00 43.56 175 VAL A CA 1
ATOM 1359 C C . VAL A 1 175 ? 73.190 -32.515 -24.216 1.00 43.56 175 VAL A C 1
ATOM 1361 O O . VAL A 1 175 ? 73.629 -33.439 -23.530 1.00 43.56 175 VAL A O 1
ATOM 1364 N N . LYS A 1 176 ? 73.438 -32.422 -25.526 1.00 46.09 176 LYS A N 1
ATOM 1365 C CA . LYS A 1 176 ? 74.493 -33.199 -26.178 1.00 46.09 176 LYS A CA 1
ATOM 1366 C C . LYS A 1 176 ? 75.624 -32.262 -26.591 1.00 46.09 176 LYS A C 1
ATOM 1368 O O . LYS A 1 176 ? 75.461 -31.418 -27.463 1.00 46.09 176 LYS A O 1
ATOM 1373 N N . LYS A 1 177 ? 76.751 -32.432 -25.896 1.00 44.09 177 LYS A N 1
ATOM 1374 C CA . LYS A 1 177 ? 78.090 -31.951 -26.252 1.00 44.09 177 LYS A CA 1
ATOM 1375 C C . LYS A 1 177 ? 78.440 -32.356 -27.688 1.00 44.09 177 LYS A C 1
ATOM 1377 O O . LYS A 1 177 ? 78.185 -33.510 -28.039 1.00 44.09 177 LYS A O 1
ATOM 1382 N N . ILE A 1 178 ? 79.079 -31.452 -28.431 1.00 41.31 178 ILE A N 1
ATOM 1383 C CA . ILE A 1 178 ? 80.453 -31.539 -28.977 1.00 41.31 178 ILE A CA 1
ATOM 1384 C C . ILE A 1 178 ? 80.915 -30.101 -29.212 1.00 41.31 178 ILE A C 1
ATOM 1386 O O . ILE A 1 178 ? 80.115 -29.325 -29.777 1.00 41.31 178 ILE A O 1
#

Foldseek 3Di:
DPQQDAPPPADPVLSVVLRVVSNVQVVVDDCSNVVSNVCSVVVRVVVVVVLVVLLLVLLLQVVVVCVVVVDQKDFLVVSQVSQLPPPVHCQCCVPPHHHHDSVNVQVSVVVVVFHFDDDPPGTIGGPVSSVVVCVVSVVVSPDDDDDDDDPDDDDDPDDDDDDDDDDDDDDPDDDDDD